Protein AF-A0A1Y6EN34-F1 (afdb_monomer_lite)

pLDDT: mean 75.68, std 11.46, range [44.03, 93.62]

Foldseek 3Di:
DVVVVVVVVVVVVVVVVCVVVVVVVVVVLVVLVVVVVVVVPQLDDDPPDDDFDFDFDLPDPCSVVVVVVCVVVCVLLVQDFPSRFKTWTWGDDDPPTDIDIDGDRPLDDLDLVSLFVSQLSVQPQSVVCVVCVQVVLCVQCVDPVRVCSHCVNDPGSGDDSVPPPPCSNPSDPPNRD

Structure (mmCIF, N/CA/C/O backbone):
data_AF-A0A1Y6EN34-F1
#
_entry.id   AF-A0A1Y6EN34-F1
#
loop_
_atom_site.group_PDB
_atom_site.id
_atom_site.type_sym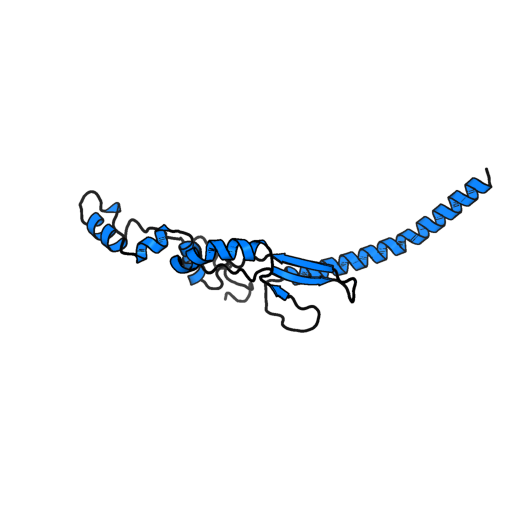bol
_atom_site.label_atom_id
_atom_site.label_alt_id
_atom_site.label_comp_id
_atom_site.label_asym_id
_atom_site.label_entity_id
_atom_site.label_seq_id
_atom_site.pdbx_PDB_ins_code
_atom_site.Cartn_x
_atom_site.Cartn_y
_atom_site.Cartn_z
_atom_site.occupancy
_atom_site.B_iso_or_equiv
_atom_site.auth_seq_id
_atom_site.auth_comp_id
_atom_site.auth_asym_id
_atom_site.auth_atom_id
_atom_site.pdbx_PDB_model_num
ATOM 1 N N . MET A 1 1 ? 50.977 -17.272 -34.940 1.00 74.31 1 MET A N 1
ATOM 2 C CA . MET A 1 1 ? 51.065 -16.085 -34.050 1.00 74.31 1 MET A CA 1
ATOM 3 C C . MET A 1 1 ? 50.346 -14.866 -34.621 1.00 74.31 1 MET A C 1
ATOM 5 O O . MET A 1 1 ? 49.535 -14.298 -33.907 1.00 74.31 1 MET A O 1
ATOM 9 N N . VAL A 1 2 ? 50.586 -14.486 -35.882 1.00 87.50 2 VAL A N 1
ATOM 10 C CA . VAL A 1 2 ? 49.928 -13.324 -36.520 1.00 87.50 2 VAL A CA 1
ATOM 11 C C . VAL A 1 2 ? 48.403 -13.485 -36.619 1.00 87.50 2 VAL A C 1
ATOM 13 O O . VAL A 1 2 ? 47.675 -12.566 -36.272 1.00 87.50 2 VAL A O 1
ATOM 16 N N . GLU A 1 3 ? 47.904 -14.670 -36.976 1.00 86.25 3 GLU A N 1
ATOM 17 C CA . GLU A 1 3 ? 46.454 -14.940 -37.044 1.00 86.25 3 GLU A CA 1
ATOM 18 C C . GLU A 1 3 ? 45.744 -14.801 -35.688 1.00 86.25 3 GLU A C 1
ATOM 20 O O . GLU A 1 3 ? 44.650 -14.249 -35.620 1.00 86.25 3 GLU A O 1
ATOM 25 N N . MET A 1 4 ? 46.392 -15.218 -34.593 1.00 90.69 4 MET A N 1
ATOM 26 C CA . MET A 1 4 ? 45.866 -15.038 -33.230 1.00 90.69 4 MET A CA 1
A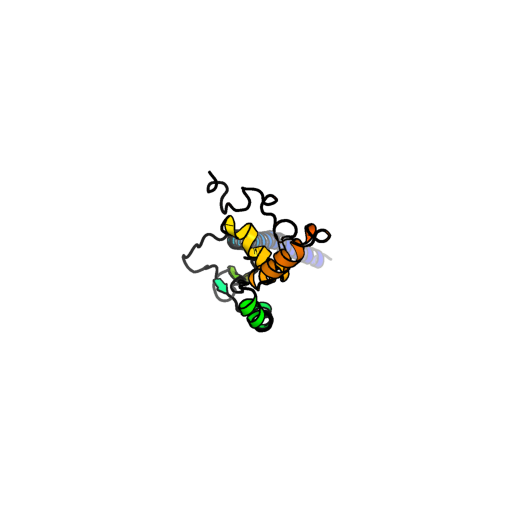TOM 27 C C . MET A 1 4 ? 45.808 -13.559 -32.831 1.00 90.69 4 MET A C 1
ATOM 29 O O . MET A 1 4 ? 44.866 -13.151 -32.164 1.00 90.69 4 MET A O 1
ATOM 33 N N . LEU A 1 5 ? 46.780 -12.750 -33.264 1.00 91.44 5 LEU A N 1
ATOM 34 C CA . LEU A 1 5 ? 46.795 -11.298 -33.046 1.00 91.44 5 LEU A CA 1
ATOM 35 C C . LEU A 1 5 ? 45.685 -10.581 -33.827 1.00 91.44 5 LEU A C 1
ATOM 37 O O . LEU A 1 5 ? 45.070 -9.648 -33.317 1.00 91.44 5 LEU A O 1
ATOM 41 N N . ILE A 1 6 ? 45.405 -11.032 -35.050 1.00 91.88 6 ILE A N 1
ATOM 42 C CA . ILE A 1 6 ? 44.315 -10.486 -35.865 1.00 91.88 6 ILE A CA 1
ATOM 43 C C . ILE A 1 6 ? 42.964 -10.863 -35.245 1.00 91.88 6 ILE A C 1
ATOM 45 O O . ILE A 1 6 ? 42.114 -9.994 -35.062 1.00 91.88 6 ILE A O 1
ATOM 49 N N . LEU A 1 7 ? 42.781 -12.122 -34.836 1.00 93.62 7 LEU A N 1
ATOM 50 C CA . LEU A 1 7 ? 41.558 -12.578 -34.169 1.00 93.62 7 LEU A CA 1
ATOM 51 C C . LEU A 1 7 ? 41.277 -11.802 -32.879 1.00 93.62 7 LEU A C 1
ATOM 53 O O . LEU A 1 7 ? 40.172 -11.290 -32.709 1.00 93.62 7 LEU A O 1
ATOM 57 N N . THR A 1 8 ? 42.264 -11.643 -31.996 1.00 91.44 8 THR A N 1
ATOM 58 C CA . THR A 1 8 ? 42.067 -10.892 -30.746 1.00 91.44 8 THR A CA 1
ATOM 59 C C . THR A 1 8 ? 41.803 -9.409 -30.998 1.00 91.44 8 THR A C 1
ATOM 61 O O . THR A 1 8 ? 40.955 -8.828 -30.325 1.00 91.44 8 THR A O 1
ATOM 64 N N . SER A 1 9 ? 42.450 -8.806 -32.001 1.00 90.31 9 SER A N 1
ATOM 65 C CA . SER A 1 9 ? 42.189 -7.421 -32.404 1.00 90.31 9 SER A CA 1
ATOM 66 C C . SER A 1 9 ? 40.766 -7.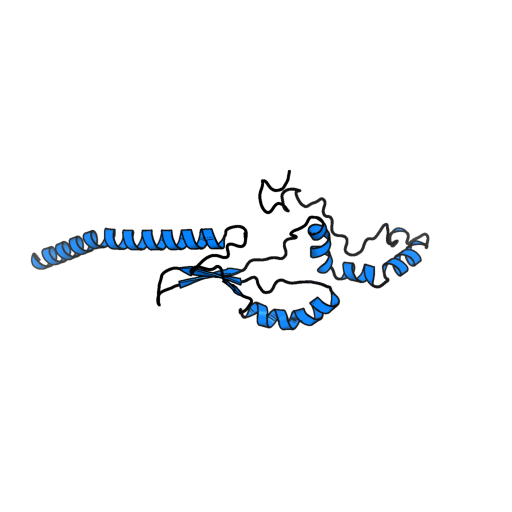238 -32.941 1.00 90.31 9 SER A C 1
ATOM 68 O O . SER A 1 9 ? 40.067 -6.327 -32.503 1.00 90.31 9 SER A O 1
ATOM 70 N N . THR A 1 10 ? 40.300 -8.129 -33.821 1.00 91.81 10 THR A N 1
ATOM 71 C CA . THR A 1 10 ? 38.928 -8.073 -34.356 1.00 91.81 10 THR A CA 1
ATOM 72 C C . THR A 1 10 ? 37.868 -8.319 -33.282 1.00 91.81 10 THR A C 1
ATOM 74 O O . THR A 1 10 ? 36.837 -7.652 -33.268 1.00 91.81 10 THR A O 1
ATOM 77 N N . LEU A 1 11 ? 38.127 -9.218 -32.329 1.00 91.88 11 LEU A N 1
ATOM 78 C CA . LEU A 1 11 ? 37.226 -9.443 -31.201 1.00 91.88 11 LEU A CA 1
ATOM 79 C C . LEU A 1 11 ? 37.136 -8.195 -30.312 1.00 91.88 11 LEU A C 1
ATOM 81 O O . LEU A 1 11 ? 36.047 -7.807 -29.896 1.00 91.88 11 LEU A O 1
ATOM 85 N N . LEU A 1 12 ? 38.274 -7.546 -30.050 1.00 92.31 12 LEU A N 1
ATOM 86 C CA . LEU A 1 12 ? 38.336 -6.337 -29.234 1.00 92.31 12 LEU A CA 1
ATOM 87 C C . LEU A 1 12 ? 37.587 -5.173 -29.894 1.00 92.31 12 LEU A C 1
ATOM 89 O O . LEU A 1 12 ? 36.857 -4.458 -29.213 1.00 92.31 12 LEU A O 1
ATOM 93 N N . THR A 1 13 ? 37.723 -4.990 -31.209 1.00 90.06 13 THR A N 1
ATOM 94 C CA . THR A 1 13 ? 37.014 -3.919 -31.925 1.00 90.06 13 THR A CA 1
ATOM 95 C C . THR A 1 13 ? 35.508 -4.152 -31.945 1.00 90.06 13 THR A C 1
ATOM 97 O O . THR A 1 13 ? 34.751 -3.216 -31.688 1.00 90.06 13 THR A O 1
ATOM 100 N N . VAL A 1 14 ? 35.061 -5.395 -32.153 1.00 91.12 14 VAL A N 1
ATOM 101 C CA . VAL A 1 14 ? 33.641 -5.767 -32.044 1.00 91.12 14 VAL A CA 1
ATOM 102 C C . VAL A 1 14 ? 33.125 -5.532 -30.624 1.00 91.12 14 VAL A C 1
ATOM 104 O O . VAL A 1 14 ? 32.049 -4.960 -30.446 1.00 91.12 14 VAL A O 1
ATOM 107 N N . PHE A 1 15 ? 33.905 -5.904 -29.607 1.00 90.12 15 PHE A N 1
ATOM 108 C CA . PHE A 1 15 ? 33.535 -5.686 -28.213 1.00 90.12 15 PHE A CA 1
ATOM 109 C C . PHE A 1 15 ? 33.372 -4.192 -27.908 1.00 90.12 15 PHE A C 1
ATOM 111 O O . PHE A 1 15 ? 32.308 -3.782 -27.449 1.00 90.12 15 PHE A O 1
ATOM 118 N N . ILE A 1 16 ? 34.362 -3.361 -28.251 1.00 90.44 16 ILE A N 1
ATOM 119 C CA . ILE A 1 16 ? 34.316 -1.904 -28.047 1.00 90.44 16 ILE A CA 1
ATOM 120 C C . ILE A 1 16 ? 33.122 -1.276 -28.782 1.00 90.44 16 ILE A C 1
ATOM 122 O O . ILE A 1 16 ? 32.447 -0.419 -28.218 1.00 90.44 16 ILE A O 1
ATOM 126 N N . ALA A 1 17 ? 32.815 -1.728 -30.001 1.00 88.56 17 ALA A N 1
ATOM 127 C CA . ALA A 1 17 ? 31.668 -1.238 -30.766 1.00 88.56 17 ALA A CA 1
ATOM 128 C C . ALA A 1 17 ? 30.310 -1.656 -30.167 1.00 88.56 17 ALA A C 1
ATOM 130 O O . ALA A 1 17 ? 29.323 -0.937 -30.317 1.00 88.56 17 ALA A O 1
ATOM 131 N N . SER A 1 18 ? 30.247 -2.789 -29.462 1.00 89.56 18 SER A N 1
ATOM 132 C CA . SER A 1 18 ? 29.015 -3.294 -28.836 1.00 89.56 18 SER A CA 1
ATOM 133 C C . SER A 1 18 ? 28.673 -2.631 -27.493 1.00 89.56 18 SER A C 1
ATOM 135 O O . SER A 1 18 ? 27.495 -2.504 -27.149 1.00 89.56 18 SER A O 1
ATOM 137 N N . VAL A 1 19 ? 29.679 -2.149 -26.752 1.00 89.62 19 VAL A N 1
ATOM 138 C CA . VAL A 1 19 ? 29.509 -1.457 -25.460 1.00 89.62 19 VAL A CA 1
ATOM 139 C C . VAL A 1 19 ? 28.532 -0.268 -25.521 1.00 89.62 19 VAL A C 1
ATOM 141 O O . VAL A 1 19 ? 27.635 -0.227 -24.676 1.00 89.62 19 VAL A O 1
ATOM 144 N N . PRO A 1 20 ? 28.628 0.685 -26.474 1.00 88.38 20 PRO A N 1
ATOM 145 C CA . PRO A 1 20 ? 27.708 1.824 -26.526 1.00 88.38 20 PRO A CA 1
ATOM 146 C C . PRO A 1 20 ? 26.268 1.416 -26.856 1.00 88.38 20 PRO A C 1
ATOM 148 O O . PRO A 1 20 ? 25.324 2.037 -26.373 1.00 88.38 20 PRO A O 1
ATOM 151 N N . PHE A 1 21 ? 26.075 0.354 -27.643 1.00 88.19 21 PHE A N 1
ATOM 152 C CA . PHE A 1 21 ? 24.740 -0.166 -27.932 1.00 88.19 21 PHE A CA 1
ATOM 153 C C . PHE A 1 21 ? 24.097 -0.758 -26.672 1.00 88.19 21 PHE A C 1
ATOM 155 O O . PHE A 1 21 ? 22.954 -0.438 -26.340 1.00 88.19 21 PHE A O 1
ATOM 162 N N . LEU A 1 22 ? 24.855 -1.571 -25.928 1.00 87.31 22 LEU A N 1
ATOM 163 C CA . LEU A 1 22 ? 24.379 -2.169 -24.686 1.00 87.31 22 LEU A CA 1
ATOM 164 C C . LEU A 1 22 ? 24.100 -1.101 -23.619 1.00 87.31 22 LEU A C 1
ATOM 166 O O . LEU A 1 22 ? 23.065 -1.154 -22.956 1.00 87.31 22 LEU A O 1
ATOM 170 N N . SER A 1 23 ? 24.981 -0.105 -23.477 1.00 90.62 23 SER A N 1
ATOM 171 C CA . SER A 1 23 ? 24.805 0.978 -22.503 1.00 90.62 23 SER A CA 1
ATOM 172 C C . SER A 1 23 ? 23.594 1.853 -22.824 1.00 90.62 23 SER A C 1
ATOM 174 O O . SER A 1 23 ? 22.848 2.223 -21.914 1.00 90.62 23 SER A O 1
ATOM 176 N N . HIS A 1 24 ? 23.333 2.122 -24.105 1.00 88.69 24 HIS A N 1
ATOM 177 C CA . HIS A 1 24 ? 22.156 2.869 -24.531 1.00 88.69 24 HIS A CA 1
ATOM 178 C C . HIS A 1 24 ? 20.863 2.093 -24.250 1.00 88.69 24 HIS A C 1
ATOM 180 O O . HIS A 1 24 ? 19.934 2.632 -23.645 1.00 88.69 24 HIS A O 1
ATOM 186 N N . ALA A 1 25 ? 20.827 0.803 -24.597 1.00 85.50 25 ALA A N 1
ATOM 187 C CA . ALA A 1 25 ? 19.685 -0.062 -24.310 1.00 85.50 25 ALA A CA 1
ATOM 188 C C . ALA A 1 25 ? 19.420 -0.189 -22.797 1.00 85.50 25 ALA A C 1
ATOM 190 O O . ALA A 1 25 ? 18.267 -0.155 -22.362 1.00 85.50 25 ALA A O 1
ATOM 191 N N . LEU A 1 26 ? 20.470 -0.299 -21.978 1.00 86.81 26 LEU A N 1
ATOM 192 C CA . LEU A 1 26 ? 20.357 -0.320 -20.516 1.00 86.81 26 LEU A CA 1
ATOM 193 C C . LEU A 1 26 ? 19.801 1.001 -19.976 1.00 86.81 26 LEU A C 1
ATOM 195 O O . LEU A 1 26 ? 18.858 0.980 -19.188 1.00 86.81 26 LEU A O 1
ATOM 199 N N . THR A 1 27 ? 20.320 2.135 -20.451 1.00 90.50 27 THR A N 1
ATOM 200 C CA . THR A 1 27 ? 19.878 3.471 -20.018 1.00 90.50 27 THR A CA 1
ATOM 201 C C . THR A 1 27 ? 18.396 3.704 -20.316 1.00 90.50 27 THR A C 1
ATOM 203 O O . THR A 1 27 ? 17.660 4.155 -19.442 1.00 90.50 27 THR A O 1
ATOM 206 N N . ILE A 1 28 ? 17.925 3.344 -21.517 1.00 85.81 28 ILE A N 1
ATOM 207 C CA . ILE A 1 28 ? 16.504 3.474 -21.882 1.00 85.81 28 ILE A CA 1
ATOM 208 C C . ILE A 1 28 ? 15.628 2.601 -20.981 1.00 85.81 28 ILE A C 1
ATOM 210 O O . ILE A 1 28 ? 14.598 3.052 -20.480 1.00 85.81 28 ILE A O 1
ATOM 214 N N . ASN A 1 29 ? 16.034 1.352 -20.747 1.00 84.06 29 ASN A N 1
ATOM 215 C CA . ASN A 1 29 ? 15.288 0.453 -19.872 1.00 84.06 29 ASN A CA 1
ATOM 216 C C . ASN A 1 29 ? 15.222 0.979 -18.436 1.00 84.06 29 ASN A C 1
ATOM 218 O O . ASN A 1 29 ? 14.167 0.900 -17.805 1.00 84.06 29 ASN A O 1
ATOM 222 N N . GLN A 1 30 ? 16.321 1.540 -17.937 1.00 86.75 30 GLN A N 1
ATOM 223 C CA . GLN A 1 30 ? 16.383 2.124 -16.606 1.00 86.75 30 GLN A CA 1
ATOM 224 C C . GLN A 1 30 ? 15.460 3.341 -16.489 1.00 86.75 30 GLN A C 1
ATOM 226 O O . GLN A 1 30 ? 14.639 3.391 -15.578 1.00 86.75 30 GLN A O 1
ATOM 231 N N . LEU A 1 31 ? 15.486 4.246 -17.470 1.00 87.81 31 LEU A N 1
ATOM 232 C CA . LEU A 1 31 ? 14.611 5.418 -17.504 1.00 87.81 31 LEU A CA 1
ATOM 233 C C . LEU A 1 31 ? 13.124 5.032 -17.567 1.00 87.81 31 LEU A C 1
ATOM 235 O O . LEU A 1 31 ? 12.293 5.609 -16.862 1.00 87.81 31 LEU A O 1
ATOM 239 N N . ASN A 1 32 ? 12.784 4.002 -18.346 1.00 84.69 32 ASN A N 1
ATOM 240 C CA . ASN A 1 32 ? 11.427 3.464 -18.394 1.00 84.69 32 ASN A CA 1
ATOM 241 C C . ASN A 1 32 ? 10.992 2.901 -17.032 1.00 84.69 32 ASN A C 1
ATOM 243 O O . ASN A 1 32 ? 9.892 3.221 -16.572 1.00 84.69 32 ASN A O 1
ATOM 247 N N . MET A 1 33 ? 11.851 2.118 -16.365 1.00 83.75 33 MET A N 1
ATOM 248 C CA . MET A 1 33 ? 11.570 1.591 -15.024 1.00 83.75 33 MET A CA 1
ATOM 249 C C . MET A 1 33 ? 11.414 2.699 -13.987 1.00 83.75 33 MET A C 1
ATOM 251 O O . MET A 1 33 ? 10.490 2.643 -13.178 1.00 83.75 33 MET A O 1
ATOM 255 N N . ASP A 1 34 ? 12.273 3.711 -14.020 1.00 87.62 34 ASP A N 1
ATOM 256 C CA . ASP A 1 34 ? 12.230 4.815 -13.066 1.00 87.62 34 ASP A CA 1
ATOM 257 C C . ASP A 1 34 ? 10.973 5.668 -13.267 1.00 87.62 34 ASP A C 1
ATOM 259 O O . ASP A 1 34 ? 10.318 6.028 -12.290 1.00 87.62 34 ASP A O 1
ATOM 263 N N . SER A 1 35 ? 10.537 5.879 -14.514 1.00 83.38 35 SER A N 1
ATOM 264 C CA . SER A 1 35 ? 9.264 6.555 -14.802 1.00 83.38 35 SER A CA 1
ATOM 265 C C . SER A 1 35 ? 8.037 5.756 -14.340 1.00 83.38 35 SER A C 1
ATOM 267 O O . SER A 1 35 ? 7.050 6.336 -13.884 1.00 83.38 35 SER A O 1
ATOM 269 N N . ALA A 1 36 ? 8.074 4.424 -14.452 1.00 80.06 36 ALA A N 1
ATOM 270 C CA . ALA A 1 36 ? 6.989 3.551 -14.010 1.00 80.06 36 ALA A CA 1
ATOM 271 C C . ALA A 1 36 ? 6.931 3.471 -12.479 1.00 80.06 36 ALA A C 1
ATOM 273 O O . ALA A 1 36 ? 5.851 3.523 -11.894 1.00 80.06 36 ALA A O 1
ATOM 274 N N . ARG A 1 37 ? 8.096 3.420 -11.820 1.00 82.69 37 ARG A N 1
ATOM 275 C CA . ARG A 1 37 ? 8.207 3.537 -10.363 1.00 82.69 37 ARG A CA 1
ATOM 276 C C . ARG A 1 37 ? 7.673 4.880 -9.896 1.00 82.69 37 ARG A C 1
ATOM 278 O O . ARG A 1 37 ? 6.810 4.895 -9.031 1.00 82.69 37 ARG A O 1
ATOM 285 N N . ALA A 1 38 ? 8.124 5.987 -10.481 1.00 82.00 38 ALA A N 1
ATOM 286 C CA . ALA A 1 38 ? 7.653 7.315 -10.103 1.00 82.00 38 ALA A CA 1
ATOM 287 C C . ALA A 1 38 ? 6.119 7.406 -10.162 1.00 82.00 38 ALA A C 1
ATOM 289 O O . ALA A 1 38 ? 5.512 7.907 -9.224 1.00 82.00 38 ALA A O 1
ATOM 290 N N . ARG A 1 39 ? 5.489 6.830 -11.194 1.00 76.75 39 ARG A N 1
ATOM 291 C CA . ARG A 1 39 ? 4.024 6.737 -11.304 1.00 76.75 39 ARG A CA 1
ATOM 292 C C . ARG A 1 39 ? 3.383 5.861 -10.224 1.00 76.75 39 ARG A C 1
ATOM 294 O O . ARG A 1 39 ? 2.410 6.279 -9.614 1.00 76.75 39 ARG A O 1
ATOM 301 N N . LEU A 1 40 ? 3.938 4.680 -9.944 1.00 76.94 40 LEU A N 1
ATOM 302 C CA . LEU A 1 40 ? 3.439 3.797 -8.880 1.00 76.94 40 LEU A CA 1
ATOM 303 C C . LEU A 1 40 ? 3.595 4.381 -7.472 1.00 76.94 40 LEU A C 1
ATOM 305 O O . LEU A 1 40 ? 2.826 4.021 -6.583 1.00 76.94 40 LEU A O 1
ATOM 309 N N . TRP A 1 41 ? 4.606 5.223 -7.252 1.00 77.00 41 TRP A N 1
ATOM 310 C CA . TRP A 1 41 ? 4.944 5.795 -5.946 1.00 77.00 41 TRP A CA 1
ATOM 311 C C . TRP A 1 41 ? 4.344 7.181 -5.696 1.00 77.00 41 TRP A C 1
ATOM 313 O O . TRP A 1 41 ? 4.468 7.688 -4.581 1.00 77.00 41 TRP A O 1
ATOM 323 N N . GLN A 1 42 ? 3.666 7.781 -6.677 1.00 71.25 42 GLN A N 1
ATOM 324 C CA . GLN A 1 42 ? 2.937 9.025 -6.453 1.00 71.25 42 GLN A CA 1
ATOM 325 C C . GLN A 1 42 ? 1.796 8.812 -5.438 1.00 71.25 42 GLN A C 1
ATOM 327 O O . GLN A 1 42 ? 1.157 7.755 -5.447 1.00 71.25 42 GLN A O 1
ATOM 332 N N . PRO A 1 43 ? 1.561 9.778 -4.527 1.00 61.00 43 PRO A N 1
ATOM 333 C CA . PRO A 1 43 ? 0.402 9.750 -3.642 1.00 61.00 43 PRO A CA 1
ATOM 334 C C . PRO A 1 43 ? -0.858 9.704 -4.510 1.00 61.00 43 PRO A C 1
ATOM 336 O O . PRO A 1 43 ? -0.984 10.480 -5.456 1.00 61.00 43 PRO A O 1
ATOM 339 N N . VAL A 1 44 ? -1.723 8.728 -4.235 1.00 59.00 44 VAL A N 1
ATOM 340 C CA . VAL A 1 44 ? -2.830 8.295 -5.096 1.00 59.00 44 VAL A CA 1
ATOM 341 C C . VAL A 1 44 ? -3.827 9.439 -5.301 1.00 59.00 44 VAL A C 1
ATOM 343 O O . VAL A 1 44 ? -4.770 9.619 -4.540 1.00 59.00 44 VAL A O 1
ATOM 346 N N . LEU A 1 45 ? -3.613 10.232 -6.347 1.00 49.44 45 LEU A N 1
ATOM 347 C CA . LEU A 1 45 ? -4.630 11.078 -6.950 1.00 49.44 45 LEU A CA 1
ATOM 348 C C . LEU A 1 45 ? -5.129 10.309 -8.168 1.00 49.44 45 LEU A C 1
ATOM 350 O O . LEU A 1 45 ? -4.351 10.024 -9.075 1.00 49.44 45 LEU A O 1
ATOM 354 N N . LEU A 1 46 ? -6.402 9.916 -8.128 1.00 54.22 46 LEU A N 1
ATOM 355 C CA . LEU A 1 46 ? -7.132 9.166 -9.152 1.00 54.22 46 LEU A CA 1
ATOM 356 C C . LEU A 1 46 ? -6.907 9.761 -10.557 1.00 54.22 46 LEU A C 1
ATOM 358 O O . LEU A 1 46 ? -7.665 10.619 -11.000 1.00 54.22 46 LEU A O 1
ATOM 362 N N . SER A 1 47 ? -5.877 9.315 -11.274 1.00 44.03 47 SER A N 1
ATOM 363 C CA . SER A 1 47 ? -5.664 9.645 -12.683 1.00 44.03 47 SER A CA 1
ATOM 364 C C . SER A 1 47 ? -6.223 8.518 -13.545 1.00 44.03 47 SER A C 1
ATOM 366 O O . SER A 1 47 ? -5.527 7.625 -14.020 1.00 44.03 47 SER A O 1
ATOM 368 N N . SER A 1 48 ? -7.545 8.569 -13.692 1.00 52.44 48 SER A N 1
ATOM 369 C CA . SER A 1 48 ? -8.313 7.851 -14.705 1.00 52.44 48 SER A CA 1
ATOM 370 C C . SER A 1 48 ? -8.064 8.506 -16.066 1.00 52.44 48 SER A C 1
ATOM 372 O O . SER A 1 48 ? -8.864 9.344 -16.473 1.00 52.44 48 SER A O 1
ATOM 374 N N . ASP A 1 49 ? -6.966 8.176 -16.755 1.00 44.78 49 ASP A N 1
ATOM 375 C CA . ASP A 1 49 ? -6.908 8.391 -18.208 1.00 44.78 49 ASP A CA 1
ATOM 376 C C . ASP A 1 49 ? -5.852 7.528 -18.932 1.00 44.78 49 ASP A C 1
ATOM 378 O O . ASP A 1 49 ? -4.647 7.663 -18.717 1.00 44.78 49 ASP A O 1
ATOM 382 N N . SER A 1 50 ? -6.340 6.708 -19.869 1.00 49.38 50 SER A N 1
ATOM 383 C CA . SER A 1 50 ? -5.660 6.076 -21.017 1.00 49.38 50 SER A CA 1
ATOM 384 C C . SER A 1 50 ? -4.531 5.042 -20.792 1.00 49.38 50 SER A C 1
ATOM 386 O O . SER A 1 50 ? -3.496 5.325 -20.194 1.00 49.38 50 SER A O 1
ATOM 388 N N . ASP A 1 51 ? -4.741 3.844 -21.369 1.00 49.84 51 ASP A N 1
ATOM 389 C CA . ASP A 1 51 ? -3.857 2.735 -21.819 1.00 49.84 51 ASP A CA 1
ATOM 390 C C . ASP A 1 51 ? -2.677 2.217 -20.958 1.00 49.84 51 ASP A C 1
ATOM 392 O O . ASP A 1 51 ? -2.283 1.057 -21.098 1.00 49.84 51 ASP A O 1
ATOM 396 N N . ASN A 1 52 ? -2.155 2.996 -20.013 1.00 52.56 52 ASN A N 1
ATOM 397 C CA . ASN A 1 52 ? -1.158 2.626 -19.002 1.00 52.56 52 ASN A CA 1
ATOM 398 C C . ASN A 1 52 ? -1.746 2.715 -17.581 1.00 52.56 52 ASN A C 1
ATOM 400 O O . ASN A 1 52 ? -1.047 3.069 -16.626 1.00 52.56 52 ASN A O 1
ATOM 404 N N . GLU A 1 53 ? -3.042 2.419 -17.458 1.00 61.25 53 GLU A N 1
ATOM 405 C CA . GLU A 1 53 ? -3.818 2.556 -16.227 1.00 61.25 53 GLU A CA 1
ATOM 406 C C . GLU A 1 53 ? -3.185 1.812 -15.048 1.00 61.25 53 GLU A C 1
ATOM 408 O O . GLU A 1 53 ? -2.857 0.622 -15.115 1.00 61.25 53 GLU A O 1
ATOM 413 N N . LEU A 1 54 ? -3.067 2.535 -13.935 1.00 64.06 54 LEU A N 1
ATOM 414 C CA . LEU A 1 54 ? -2.898 1.962 -12.609 1.00 64.06 54 LEU A CA 1
ATOM 415 C C . LEU A 1 54 ? -4.128 1.105 -12.308 1.00 64.06 54 LEU A C 1
ATOM 417 O O . LEU A 1 54 ? -5.191 1.617 -11.966 1.00 64.06 54 LEU A O 1
ATOM 421 N N . ARG A 1 55 ? -3.994 -0.213 -12.447 1.00 66.00 55 ARG A N 1
ATOM 422 C CA . ARG A 1 55 ? -5.077 -1.137 -12.113 1.00 66.00 55 ARG A CA 1
ATOM 423 C C . ARG A 1 55 ? -4.979 -1.488 -10.644 1.00 66.00 55 ARG A C 1
ATOM 425 O O . ARG A 1 55 ? -3.985 -2.086 -10.224 1.00 66.00 55 ARG A O 1
ATOM 432 N N . VAL A 1 56 ? -6.021 -1.137 -9.903 1.00 70.62 56 VAL A N 1
ATOM 433 C CA . VAL A 1 56 ? -6.230 -1.590 -8.530 1.00 70.62 56 VAL A CA 1
ATOM 434 C C . VAL A 1 56 ? -6.905 -2.955 -8.584 1.00 70.62 56 VAL A C 1
ATOM 436 O O . VAL A 1 56 ? -7.893 -3.148 -9.294 1.00 70.62 56 VAL A O 1
ATOM 439 N N . THR A 1 57 ? -6.347 -3.937 -7.887 1.00 69.44 57 THR A N 1
ATOM 440 C CA . THR A 1 57 ? -6.929 -5.274 -7.813 1.00 69.44 57 THR A CA 1
ATOM 441 C C . THR A 1 57 ? -6.804 -5.861 -6.416 1.00 69.44 57 THR A C 1
ATOM 443 O O . THR A 1 57 ? -5.900 -5.539 -5.650 1.00 69.44 57 THR A O 1
ATOM 446 N N . SER A 1 58 ? -7.722 -6.763 -6.101 1.00 67.00 58 SER A N 1
ATOM 447 C CA . SER A 1 58 ? -7.690 -7.630 -4.928 1.00 67.00 58 SER A CA 1
ATOM 448 C C . SER A 1 58 ? -7.348 -9.075 -5.301 1.00 67.00 58 SER A C 1
ATOM 450 O O . SER A 1 58 ? -7.501 -9.968 -4.477 1.00 67.00 58 SER A O 1
ATOM 452 N N . ASN A 1 59 ? -6.893 -9.346 -6.531 1.00 73.06 59 ASN A N 1
ATOM 453 C CA . ASN A 1 59 ? -6.609 -10.701 -7.008 1.00 73.06 59 ASN A CA 1
ATOM 454 C C . ASN A 1 59 ? -5.167 -11.139 -6.692 1.00 73.06 59 ASN A C 1
ATOM 456 O O . ASN A 1 59 ? -4.332 -11.270 -7.588 1.00 73.06 59 ASN A O 1
ATOM 460 N N . TYR A 1 60 ? -4.859 -11.335 -5.410 1.00 78.75 60 TYR A N 1
ATOM 461 C CA . TYR A 1 60 ? -3.581 -11.888 -4.964 1.00 78.75 60 TYR A CA 1
ATOM 462 C C . TYR A 1 60 ? -3.785 -12.873 -3.809 1.00 78.75 60 TYR A C 1
ATOM 464 O O . TYR A 1 60 ? -4.754 -12.804 -3.064 1.00 78.75 60 TYR A O 1
ATOM 472 N N . GLN A 1 61 ? -2.868 -13.828 -3.648 1.00 80.88 61 GLN A N 1
ATOM 473 C CA . GLN A 1 61 ? -3.088 -14.981 -2.764 1.00 80.88 61 GLN A CA 1
ATOM 474 C C . GLN A 1 61 ? -3.393 -14.588 -1.306 1.00 80.88 61 GLN A C 1
ATOM 476 O O . GLN A 1 61 ? -4.230 -15.211 -0.648 1.00 80.88 61 GLN A O 1
ATOM 481 N N . LEU A 1 62 ? -2.743 -13.534 -0.808 1.00 79.19 62 LEU A N 1
ATOM 482 C CA . LEU A 1 62 ? -2.933 -13.051 0.556 1.00 79.19 62 LEU A CA 1
ATOM 483 C C . LEU A 1 62 ? -4.341 -12.470 0.775 1.00 79.19 62 LEU A C 1
ATOM 485 O O . LEU A 1 62 ? -4.957 -12.829 1.773 1.00 79.19 62 LEU A O 1
ATOM 489 N N . SER A 1 63 ? -4.895 -11.657 -0.134 1.00 81.00 63 SER A N 1
ATOM 490 C CA . SER A 1 63 ? -6.266 -11.130 0.022 1.00 81.00 63 SER A CA 1
ATOM 491 C C . SER A 1 63 ? -7.309 -12.244 0.002 1.00 81.00 63 SER A C 1
ATOM 493 O O . SER A 1 63 ? -8.252 -12.213 0.792 1.00 81.00 63 SER A O 1
ATOM 495 N N . THR A 1 64 ? -7.132 -13.265 -0.842 1.00 81.94 64 THR A N 1
ATOM 496 C CA . THR A 1 64 ? -8.048 -14.413 -0.892 1.00 81.94 64 THR A CA 1
ATOM 497 C C . THR A 1 64 ? -8.036 -15.219 0.402 1.00 81.94 64 THR A C 1
ATOM 499 O O . THR A 1 64 ? -9.102 -15.543 0.925 1.00 81.94 64 THR A O 1
ATOM 502 N N . THR A 1 65 ? -6.856 -15.510 0.953 1.00 84.12 65 THR A N 1
ATOM 503 C CA . THR A 1 65 ? -6.728 -16.330 2.166 1.00 84.12 65 THR A CA 1
ATOM 504 C C . THR A 1 65 ? -7.121 -15.542 3.413 1.00 84.12 65 THR A C 1
ATOM 506 O O . THR A 1 65 ? -7.941 -15.989 4.214 1.00 84.12 65 THR A O 1
ATOM 509 N N . VAL A 1 66 ? -6.576 -14.335 3.569 1.00 82.19 66 VAL A N 1
ATOM 510 C CA . VAL A 1 66 ? -6.819 -13.487 4.741 1.00 82.19 66 VAL A CA 1
ATOM 511 C C . VAL A 1 66 ? -8.250 -12.959 4.741 1.00 82.19 66 VAL A C 1
ATOM 513 O O . VAL A 1 66 ? -8.880 -12.921 5.794 1.00 82.19 66 VAL A O 1
ATOM 516 N N . GLY A 1 67 ? -8.812 -12.631 3.575 1.00 76.94 67 GLY A N 1
ATOM 517 C CA . GLY A 1 67 ? -10.196 -12.183 3.459 1.00 76.94 67 GLY A CA 1
ATOM 518 C C . GLY A 1 67 ? -11.199 -13.220 3.969 1.00 76.94 67 GLY A C 1
ATOM 519 O O . GLY A 1 67 ? -12.184 -12.854 4.607 1.00 76.94 67 GLY A O 1
ATOM 520 N N . GLN A 1 68 ? -10.952 -14.516 3.762 1.00 82.75 68 GLN A N 1
ATOM 521 C CA . GLN A 1 68 ? -11.823 -15.572 4.292 1.00 82.75 68 GLN A CA 1
ATOM 522 C C . GLN A 1 68 ? -11.758 -15.668 5.821 1.00 82.75 68 GLN A C 1
ATOM 524 O O . GLN A 1 68 ? -12.799 -15.802 6.464 1.00 82.75 68 GLN A O 1
ATOM 529 N N . VAL A 1 69 ? -10.559 -15.546 6.395 1.00 83.88 69 VAL A N 1
ATOM 530 C CA . VAL A 1 69 ? -10.335 -15.631 7.847 1.00 83.88 69 VAL A CA 1
ATOM 531 C C . VAL A 1 69 ? -10.819 -14.376 8.575 1.00 83.88 69 VAL A C 1
ATOM 533 O O . VAL A 1 69 ? -11.389 -14.474 9.659 1.00 83.88 69 VAL A O 1
ATOM 536 N N . LEU A 1 70 ? -10.629 -13.194 7.984 1.00 79.88 70 LEU A N 1
ATOM 537 C CA . LEU A 1 70 ? -10.962 -11.918 8.619 1.00 79.88 70 LEU A CA 1
ATOM 538 C C . LEU A 1 70 ? -12.416 -11.490 8.413 1.00 79.88 70 LEU A C 1
ATOM 540 O O . LEU A 1 70 ? -12.923 -10.749 9.244 1.00 79.88 70 LEU A O 1
ATOM 544 N N . ARG A 1 71 ? -13.132 -11.985 7.394 1.00 79.25 71 ARG A N 1
ATOM 545 C CA . ARG A 1 71 ? -14.573 -11.718 7.183 1.00 79.25 71 ARG A CA 1
ATOM 546 C C . ARG A 1 71 ? -15.468 -11.850 8.429 1.00 79.25 71 ARG A C 1
ATOM 548 O O . ARG A 1 71 ? -16.337 -10.999 8.607 1.00 79.25 71 ARG A O 1
ATOM 555 N N . PRO A 1 72 ? -15.352 -12.890 9.275 1.00 81.50 72 PRO A N 1
ATOM 556 C CA . PRO A 1 72 ? -16.133 -12.947 10.511 1.00 81.50 72 PRO A CA 1
ATOM 557 C C . PRO A 1 72 ? -15.721 -11.856 11.505 1.00 81.50 72 PRO A C 1
ATOM 559 O O . PRO A 1 72 ? -16.585 -11.275 12.156 1.00 81.50 72 PRO A O 1
ATOM 562 N N . LEU A 1 73 ? -14.427 -11.539 11.587 1.00 75.75 73 LEU A N 1
ATOM 563 C CA . LEU A 1 73 ? -13.910 -10.506 12.478 1.00 75.75 73 LEU A CA 1
ATOM 564 C C . LEU A 1 73 ? -14.383 -9.113 12.043 1.00 75.75 73 LEU A C 1
ATOM 566 O O . LEU A 1 73 ? -14.878 -8.364 12.876 1.00 75.75 73 LEU A O 1
ATOM 570 N N . THR A 1 74 ? -14.348 -8.801 10.743 1.00 75.44 74 THR A N 1
ATOM 571 C CA . THR A 1 74 ? -14.804 -7.504 10.211 1.00 75.44 74 THR A CA 1
ATOM 572 C C . THR A 1 74 ? -16.292 -7.252 10.463 1.00 75.44 74 THR A C 1
ATOM 574 O O . THR A 1 74 ? -16.692 -6.111 10.692 1.00 75.44 74 THR A O 1
ATOM 577 N N . ARG A 1 75 ? -17.120 -8.308 10.495 1.00 74.88 75 ARG A N 1
ATOM 578 C CA . ARG A 1 75 ? -18.542 -8.211 10.879 1.00 74.88 75 ARG A CA 1
ATOM 579 C C . ARG A 1 75 ? -18.740 -7.855 12.352 1.00 74.88 75 ARG A C 1
ATOM 581 O O . ARG A 1 75 ? -19.742 -7.231 12.680 1.00 74.88 75 ARG A O 1
ATOM 588 N N . LEU A 1 76 ? -17.821 -8.265 13.225 1.00 73.69 76 LEU A N 1
ATOM 589 C CA . LEU A 1 76 ? -17.918 -8.050 14.670 1.00 73.69 76 LEU A CA 1
ATOM 590 C C . LEU A 1 76 ? -17.268 -6.734 15.110 1.00 73.69 76 LEU A C 1
ATOM 592 O O . LEU A 1 76 ? -17.793 -6.067 15.993 1.00 73.69 76 LEU A O 1
ATOM 596 N N . THR A 1 77 ? -16.147 -6.348 14.498 1.00 70.62 77 THR A N 1
ATOM 597 C CA . THR A 1 77 ? -15.303 -5.237 14.970 1.00 70.62 77 THR A CA 1
ATOM 598 C C . THR A 1 77 ? -15.425 -3.958 14.142 1.00 70.62 77 THR A C 1
ATOM 600 O O . THR A 1 77 ? -14.657 -3.031 14.373 1.00 70.62 77 THR A O 1
ATOM 603 N N . SER A 1 78 ? -16.345 -3.916 13.161 1.00 70.94 78 SER A N 1
ATOM 604 C CA . SER A 1 78 ? -16.487 -2.842 12.153 1.00 70.94 78 SER A CA 1
ATOM 605 C C . SER A 1 78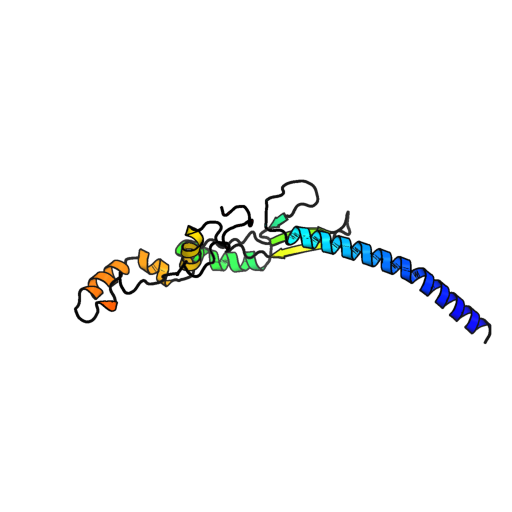 ? -15.182 -2.460 11.435 1.00 70.94 78 SER A C 1
ATOM 607 O O . SER A 1 78 ? -15.096 -1.417 10.779 1.00 70.94 78 SER A O 1
ATOM 609 N N . LEU A 1 79 ? -14.174 -3.331 11.529 1.00 72.81 79 LEU A N 1
ATOM 610 C CA . LEU A 1 79 ? -12.870 -3.174 10.919 1.00 72.81 79 LEU A CA 1
ATOM 611 C C . LEU A 1 79 ? -13.011 -3.321 9.404 1.00 72.81 79 LEU A C 1
ATOM 613 O O . LEU A 1 79 ? -13.368 -4.389 8.903 1.00 72.81 79 LEU A O 1
ATOM 617 N N . GLN A 1 80 ? -12.729 -2.246 8.678 1.00 71.25 80 GLN A N 1
ATOM 618 C CA . GLN A 1 80 ? -12.688 -2.248 7.221 1.00 71.25 80 GLN A CA 1
ATOM 619 C C . GLN A 1 80 ? -11.225 -2.351 6.807 1.00 71.25 80 GLN A C 1
ATOM 621 O O . GLN A 1 80 ? -10.482 -1.383 6.904 1.00 71.25 80 GLN A O 1
ATOM 626 N N . LEU A 1 81 ? -10.802 -3.549 6.401 1.00 72.69 81 LEU A N 1
ATOM 627 C CA . LEU A 1 81 ? -9.476 -3.747 5.824 1.00 72.69 81 LEU A CA 1
ATOM 628 C C . LEU A 1 81 ? -9.585 -3.628 4.301 1.00 72.69 81 LEU A C 1
ATOM 630 O O . LEU A 1 81 ? -10.317 -4.418 3.692 1.00 72.69 81 LEU A O 1
ATOM 634 N N . PRO A 1 82 ? -8.892 -2.664 3.678 1.00 70.69 82 PRO A N 1
ATOM 635 C CA . PRO A 1 82 ? -8.879 -2.528 2.232 1.00 70.69 82 PRO A CA 1
ATOM 636 C C . PRO A 1 82 ? -8.060 -3.672 1.624 1.00 70.69 82 PRO A C 1
ATOM 638 O O . PRO A 1 82 ? -6.834 -3.695 1.685 1.00 70.69 82 PRO A O 1
ATOM 641 N N . PHE A 1 83 ? -8.749 -4.653 1.039 1.00 73.25 83 PHE A N 1
ATOM 642 C CA . PHE A 1 83 ? -8.121 -5.754 0.292 1.00 73.25 83 PHE A CA 1
ATOM 643 C C . PHE A 1 83 ? -7.903 -5.415 -1.193 1.00 73.25 83 PHE A C 1
ATOM 645 O O . PHE A 1 83 ? -7.297 -6.193 -1.927 1.00 73.25 83 PHE A O 1
ATOM 652 N N . GLU A 1 84 ? -8.412 -4.269 -1.647 1.00 72.50 84 GLU A N 1
ATOM 653 C CA . GLU A 1 84 ? -8.218 -3.711 -2.989 1.00 72.50 84 GLU A CA 1
ATOM 654 C C . GLU A 1 84 ? -7.035 -2.742 -2.984 1.00 72.50 84 GLU A C 1
ATOM 656 O O . GLU A 1 84 ? -7.173 -1.551 -3.232 1.00 72.50 84 GLU A O 1
ATOM 661 N N . ASN A 1 85 ? -5.857 -3.251 -2.637 1.00 77.94 85 ASN A N 1
ATOM 662 C CA . ASN A 1 85 ? -4.676 -2.425 -2.405 1.00 77.94 85 ASN A CA 1
ATOM 663 C C . ASN A 1 85 ? -3.453 -2.849 -3.233 1.00 77.94 85 ASN A C 1
ATOM 665 O O . ASN A 1 85 ? -2.346 -2.352 -3.003 1.00 77.94 85 ASN A O 1
ATOM 669 N N . LEU A 1 86 ? -3.629 -3.756 -4.202 1.00 81.69 86 LEU A N 1
ATOM 670 C CA . LEU A 1 86 ? -2.594 -4.075 -5.178 1.00 81.69 86 LEU A CA 1
ATOM 671 C C . LEU A 1 86 ? -2.726 -3.144 -6.381 1.00 81.69 86 LEU A C 1
ATOM 673 O O . LEU A 1 86 ? -3.624 -3.292 -7.208 1.00 81.69 86 LEU A O 1
ATOM 677 N N . TYR A 1 87 ? -1.790 -2.216 -6.495 1.00 80.12 87 TYR A N 1
ATOM 678 C CA . TYR A 1 87 ? -1.635 -1.331 -7.636 1.00 80.12 87 TYR A CA 1
ATOM 679 C C . TYR A 1 87 ? -0.716 -1.995 -8.650 1.00 80.12 87 TYR A C 1
ATOM 681 O O . TYR A 1 87 ? 0.339 -2.517 -8.292 1.00 80.12 87 TYR A O 1
ATOM 689 N N . SER A 1 88 ? -1.091 -1.974 -9.923 1.00 80.81 88 SER A N 1
ATOM 690 C CA . SER A 1 88 ? -0.285 -2.561 -10.988 1.00 80.81 88 SER A CA 1
ATOM 691 C C . SER A 1 88 ? -0.203 -1.648 -12.204 1.00 80.81 88 SER A C 1
ATOM 693 O O . SER A 1 88 ? -1.176 -0.994 -12.566 1.00 80.81 88 SER A O 1
ATOM 695 N N . THR A 1 89 ? 0.969 -1.596 -12.830 1.00 81.00 89 THR A N 1
ATOM 696 C CA . THR A 1 89 ? 1.216 -0.868 -14.079 1.00 81.00 89 THR A CA 1
ATOM 697 C C . THR A 1 89 ? 2.065 -1.723 -15.016 1.00 81.00 89 THR A C 1
ATOM 699 O O . THR A 1 89 ? 2.816 -2.597 -14.575 1.00 81.00 89 THR A O 1
ATOM 702 N N . LYS A 1 90 ? 1.940 -1.499 -16.323 1.00 79.69 90 LYS A N 1
ATOM 703 C CA . LYS A 1 90 ? 2.707 -2.211 -17.349 1.00 79.69 90 LYS A CA 1
ATOM 704 C C . LYS A 1 90 ? 3.882 -1.352 -17.816 1.00 79.69 90 LYS A C 1
ATOM 706 O O . LYS A 1 90 ? 3.749 -0.147 -17.993 1.00 79.69 90 LYS A O 1
ATOM 711 N N . ILE A 1 91 ? 5.033 -1.983 -18.029 1.00 77.44 91 ILE A N 1
ATOM 712 C CA . ILE A 1 91 ? 6.247 -1.358 -18.561 1.00 77.44 91 ILE A CA 1
ATOM 713 C C . ILE A 1 91 ? 6.553 -1.975 -19.923 1.00 77.44 91 ILE A C 1
ATOM 715 O O . ILE A 1 91 ? 6.801 -3.179 -20.016 1.00 77.44 91 ILE A O 1
ATOM 719 N N . GLY A 1 92 ? 6.598 -1.142 -20.960 1.00 68.50 92 GLY A N 1
ATOM 720 C CA . GLY A 1 92 ? 6.804 -1.571 -22.345 1.00 68.50 92 GLY A CA 1
ATOM 721 C C . GLY A 1 92 ? 5.491 -1.704 -23.120 1.00 68.50 92 GLY A C 1
ATOM 722 O O . GLY A 1 92 ? 4.413 -1.521 -22.565 1.00 68.50 92 GLY A O 1
ATOM 723 N N . SER A 1 93 ? 5.594 -1.992 -24.417 1.00 65.94 93 SER A N 1
ATOM 724 C CA . SER A 1 93 ? 4.452 -2.098 -25.332 1.00 65.94 93 SER A CA 1
ATOM 725 C C . SER A 1 93 ? 4.378 -3.497 -25.951 1.00 65.94 93 SER A C 1
ATOM 727 O O . SER A 1 93 ? 5.411 -4.136 -26.166 1.00 65.94 93 SER A O 1
ATOM 729 N N . GLY A 1 94 ? 3.159 -3.967 -26.228 1.00 68.19 94 GLY A N 1
ATOM 730 C CA . GLY A 1 94 ? 2.888 -5.273 -26.838 1.00 68.19 94 GLY A CA 1
ATOM 731 C C . GLY A 1 94 ? 3.119 -6.472 -25.909 1.00 68.19 94 GLY A C 1
ATOM 732 O O . GLY A 1 94 ? 2.994 -6.370 -24.687 1.00 68.19 94 GLY A O 1
ATOM 733 N N . ASP A 1 95 ? 3.476 -7.614 -26.499 1.00 66.75 95 ASP A N 1
ATOM 734 C CA . ASP A 1 95 ? 3.577 -8.917 -25.816 1.00 66.75 95 ASP A CA 1
ATOM 735 C C . ASP A 1 95 ? 4.733 -9.018 -24.803 1.00 66.75 95 ASP A C 1
ATOM 737 O O . ASP A 1 95 ? 4.761 -9.924 -23.974 1.00 66.75 95 ASP A O 1
ATOM 741 N N . ASN A 1 96 ? 5.672 -8.066 -24.822 1.00 68.31 96 ASN A N 1
ATOM 742 C CA . ASN A 1 96 ? 6.822 -8.016 -23.910 1.00 68.31 96 ASN A CA 1
ATOM 743 C C . ASN A 1 96 ? 6.611 -7.076 -22.711 1.00 68.31 96 ASN A C 1
ATOM 745 O O . ASN A 1 96 ? 7.574 -6.718 -22.023 1.00 68.31 96 ASN A O 1
ATOM 749 N N . ALA A 1 97 ? 5.374 -6.639 -22.468 1.00 74.31 97 ALA A N 1
ATOM 750 C CA . ALA A 1 97 ? 5.062 -5.763 -21.351 1.00 74.31 97 ALA A CA 1
ATOM 751 C C . ALA A 1 97 ? 5.340 -6.463 -20.008 1.00 74.31 97 ALA A C 1
ATOM 753 O O . ALA A 1 97 ? 4.772 -7.508 -19.692 1.00 74.31 97 ALA A O 1
ATOM 754 N N . LYS A 1 98 ? 6.203 -5.863 -19.186 1.00 79.62 98 LYS A N 1
ATOM 755 C CA . LYS A 1 98 ? 6.492 -6.336 -17.827 1.00 79.62 98 LYS A CA 1
ATOM 756 C C . LYS A 1 98 ? 5.508 -5.712 -16.847 1.00 79.62 98 LYS A C 1
ATOM 758 O O . LYS A 1 98 ? 5.250 -4.514 -16.919 1.00 79.62 98 LYS A O 1
ATOM 763 N N . LEU A 1 99 ? 4.982 -6.500 -15.915 1.00 81.00 99 LEU A N 1
ATOM 764 C CA . LEU A 1 99 ? 4.090 -6.000 -14.872 1.00 81.00 99 LEU A CA 1
ATOM 765 C C . LEU A 1 99 ? 4.910 -5.503 -13.677 1.00 81.00 99 LEU A C 1
ATOM 767 O O . LEU A 1 99 ? 5.731 -6.245 -13.138 1.00 81.00 99 LEU A O 1
ATOM 771 N N . LEU A 1 100 ? 4.668 -4.268 -13.247 1.00 82.25 100 LEU A N 1
ATOM 772 C CA . LEU A 1 100 ? 5.169 -3.736 -11.986 1.00 82.25 100 LEU A CA 1
ATOM 773 C C . LEU A 1 100 ? 3.997 -3.591 -11.021 1.00 82.25 100 LEU A C 1
ATOM 775 O O . LEU A 1 100 ? 2.949 -3.067 -11.394 1.00 82.25 100 LEU A O 1
ATOM 779 N N . VAL A 1 101 ? 4.172 -4.072 -9.794 1.00 84.62 101 VAL A N 1
ATOM 780 C CA . VAL A 1 101 ? 3.122 -4.078 -8.773 1.00 84.62 101 VAL A CA 1
ATOM 781 C C . VAL A 1 101 ? 3.599 -3.400 -7.496 1.00 84.62 101 VAL A C 1
ATOM 783 O O . VAL A 1 101 ? 4.774 -3.486 -7.138 1.00 84.62 101 VAL A O 1
ATOM 786 N N . ARG A 1 102 ? 2.680 -2.737 -6.803 1.00 82.25 102 ARG A N 1
ATOM 787 C CA . ARG A 1 102 ? 2.876 -2.128 -5.490 1.00 82.25 102 ARG A CA 1
ATOM 788 C C . ARG A 1 102 ? 1.702 -2.519 -4.606 1.00 82.25 102 ARG A C 1
ATOM 790 O O . ARG A 1 102 ? 0.556 -2.300 -4.979 1.00 82.25 102 ARG A O 1
ATOM 797 N N . LEU A 1 103 ? 1.996 -3.067 -3.433 1.00 80.56 103 LEU A N 1
ATOM 798 C CA . LEU A 1 103 ? 1.004 -3.211 -2.375 1.00 80.56 103 LEU A CA 1
ATOM 799 C C . LEU A 1 103 ? 1.001 -1.915 -1.559 1.00 80.56 103 LEU A C 1
ATOM 801 O O . LEU A 1 103 ? 2.063 -1.476 -1.112 1.00 80.56 103 LEU A O 1
ATOM 805 N N . PHE A 1 104 ? -0.156 -1.281 -1.419 1.00 75.19 104 PHE A N 1
ATOM 806 C CA . PHE A 1 104 ? -0.314 -0.083 -0.600 1.00 75.19 104 PHE A CA 1
ATOM 807 C C . PHE A 1 104 ? -0.986 -0.451 0.721 1.00 75.19 104 PHE A C 1
ATOM 809 O O . PHE A 1 104 ? -1.953 -1.202 0.730 1.00 75.19 104 PHE A O 1
ATOM 816 N N . ASP A 1 105 ? -0.480 0.036 1.846 1.00 66.94 105 ASP A N 1
ATOM 817 C CA . ASP A 1 105 ? -1.136 -0.188 3.135 1.00 66.94 105 ASP A CA 1
ATOM 818 C C . ASP A 1 105 ? -2.104 0.973 3.386 1.00 66.94 105 ASP A C 1
ATOM 820 O O . ASP A 1 105 ? -1.700 2.039 3.843 1.00 66.94 105 ASP A O 1
ATOM 824 N N . ASP A 1 106 ? -3.362 0.806 2.974 1.00 66.19 106 ASP A N 1
ATOM 825 C CA . ASP A 1 106 ? -4.360 1.887 2.946 1.00 66.19 106 ASP A CA 1
ATOM 826 C C . ASP A 1 106 ? -5.099 2.056 4.287 1.00 66.19 106 ASP A C 1
ATOM 828 O O . ASP A 1 106 ? -6.235 2.514 4.353 1.00 66.19 106 ASP A O 1
ATOM 832 N N . TRP A 1 107 ? -4.465 1.660 5.394 1.00 67.00 107 TRP A N 1
ATOM 833 C CA . TRP A 1 107 ? -5.045 1.818 6.729 1.00 67.00 107 TRP A CA 1
ATOM 834 C C . TRP A 1 107 ? -4.828 3.224 7.328 1.00 67.00 107 TRP A C 1
ATOM 836 O O . TRP A 1 107 ? -5.155 3.494 8.484 1.00 67.00 107 TRP A O 1
ATOM 846 N N . SER A 1 108 ? -4.289 4.156 6.539 1.00 66.81 108 SER A N 1
ATOM 847 C CA . SER A 1 108 ? -4.138 5.556 6.930 1.00 66.81 108 SER A CA 1
ATOM 848 C C . SER A 1 108 ? -5.485 6.279 6.964 1.00 66.81 108 SER A C 1
ATOM 850 O O . SER A 1 108 ? -6.239 6.264 5.994 1.00 66.81 108 SER A O 1
ATOM 852 N N . ALA A 1 109 ? -5.766 6.975 8.064 1.00 68.12 109 ALA A N 1
ATOM 853 C CA . ALA A 1 109 ? -6.929 7.844 8.167 1.00 68.12 109 ALA A CA 1
ATOM 854 C C . ALA A 1 109 ? -6.876 8.979 7.128 1.00 68.12 109 ALA A C 1
ATOM 856 O O . ALA A 1 109 ? -5.921 9.752 7.090 1.00 68.12 109 ALA A O 1
ATOM 857 N N . SER A 1 110 ? -7.936 9.118 6.331 1.00 67.38 110 SER A N 1
ATOM 858 C CA . SER A 1 110 ? -8.102 10.211 5.360 1.00 67.38 110 SER A CA 1
ATOM 859 C C . SER A 1 110 ? -8.702 11.484 5.969 1.00 67.38 110 SER A C 1
ATOM 861 O O . SER A 1 110 ? -8.661 12.549 5.358 1.00 67.38 110 SER A O 1
ATOM 863 N N . VAL A 1 111 ? -9.258 11.383 7.180 1.00 71.56 111 VAL A N 1
ATOM 864 C CA . VAL A 1 111 ? -9.883 12.484 7.922 1.00 71.56 111 VAL A CA 1
ATOM 865 C C . VAL A 1 111 ? -9.377 12.516 9.366 1.00 71.56 111 VAL A C 1
ATOM 867 O O . VAL A 1 111 ? -9.071 11.455 9.917 1.00 71.56 111 VAL A O 1
ATOM 870 N N . PRO A 1 112 ? -9.342 13.690 10.026 1.00 71.50 112 PRO A N 1
ATOM 871 C CA . PRO A 1 112 ? -8.861 13.805 11.401 1.00 71.50 112 PRO A CA 1
ATOM 872 C C . PRO A 1 112 ? -9.553 12.873 12.393 1.00 71.50 112 PRO A C 1
ATOM 874 O O . PRO A 1 112 ? -8.887 12.237 13.205 1.00 71.50 112 PRO A O 1
ATOM 877 N N . GLN A 1 113 ? -10.876 12.706 12.287 1.00 73.00 113 GLN A N 1
ATOM 878 C CA . GLN A 1 113 ? -11.612 11.783 13.158 1.00 73.00 113 GLN A CA 1
ATOM 879 C C . GLN A 1 113 ? -11.181 10.315 12.966 1.00 73.00 113 GLN A C 1
ATOM 881 O O . GLN A 1 113 ? -11.323 9.495 13.876 1.00 73.00 113 GLN A O 1
ATOM 886 N N . GLY A 1 114 ? -10.631 9.975 11.798 1.00 72.38 114 GLY A N 1
ATOM 887 C CA . GLY A 1 114 ? -10.110 8.649 11.479 1.00 72.38 114 GLY A CA 1
ATOM 888 C C . GLY A 1 114 ? -8.861 8.276 12.283 1.00 72.38 114 GLY A C 1
ATOM 889 O O . GLY A 1 114 ? -8.634 7.093 12.514 1.00 72.38 114 GLY A O 1
ATOM 890 N N . LEU A 1 115 ? -8.086 9.254 12.774 1.00 73.38 115 LEU A N 1
ATOM 891 C CA . LEU A 1 115 ? -6.852 8.993 13.531 1.00 73.38 115 LEU A CA 1
ATOM 892 C C . LEU A 1 115 ? -7.092 8.288 14.860 1.00 73.38 115 LEU A C 1
ATOM 894 O O . LEU A 1 115 ? -6.269 7.488 15.289 1.00 73.38 115 LEU A O 1
ATOM 898 N N . VAL A 1 116 ? -8.214 8.587 15.512 1.00 75.88 116 VAL A N 1
ATOM 899 C CA . VAL A 1 116 ? -8.616 7.913 16.752 1.00 75.88 116 VAL A CA 1
ATOM 900 C C . VAL A 1 116 ? -9.397 6.652 16.421 1.00 75.88 116 VAL A C 1
ATOM 902 O O . VAL A 1 116 ? -9.175 5.593 17.005 1.00 75.88 116 VAL A O 1
ATOM 905 N N . THR A 1 117 ? -10.345 6.770 15.491 1.00 74.31 117 THR A N 1
ATOM 906 C CA . THR A 1 117 ? -11.368 5.744 15.290 1.00 74.31 117 THR A CA 1
ATOM 907 C C . THR A 1 117 ? -10.851 4.515 14.553 1.00 74.31 117 THR A C 1
ATOM 909 O O . THR A 1 117 ? -11.245 3.413 14.923 1.00 74.31 117 THR A O 1
ATOM 912 N N . GLU A 1 118 ? -9.957 4.651 13.568 1.00 75.88 118 GLU A N 1
ATOM 913 C CA . GLU A 1 118 ? -9.431 3.494 12.829 1.00 75.88 118 GLU A CA 1
ATOM 914 C C . GLU A 1 118 ? -8.512 2.605 13.685 1.00 75.88 118 GLU A C 1
ATOM 916 O O . GLU A 1 118 ? -8.762 1.397 13.747 1.00 75.88 118 GLU A O 1
ATOM 921 N N . PRO A 1 119 ? -7.527 3.138 14.439 1.00 75.94 119 PRO A N 1
ATOM 922 C CA . PRO A 1 119 ? -6.717 2.322 15.345 1.00 75.94 119 PRO A CA 1
ATOM 923 C C . PRO A 1 119 ? -7.533 1.722 16.492 1.00 75.94 119 PRO A C 1
ATOM 925 O O . PRO A 1 119 ? -7.298 0.578 16.881 1.00 75.94 119 PRO A O 1
ATOM 928 N N . ALA A 1 120 ? -8.531 2.450 17.008 1.00 75.12 120 ALA A N 1
ATOM 929 C CA . ALA A 1 120 ? -9.381 1.960 18.092 1.00 75.12 120 ALA A CA 1
ATOM 930 C C . ALA A 1 120 ? -10.167 0.693 17.707 1.00 75.12 120 ALA A C 1
ATOM 932 O O . ALA A 1 120 ? -10.422 -0.147 18.570 1.00 75.12 120 ALA A O 1
ATOM 933 N N . LYS A 1 121 ? -10.496 0.500 16.418 1.00 74.94 121 LYS A N 1
ATOM 934 C CA . LYS A 1 121 ? -11.148 -0.727 15.915 1.00 74.94 121 LYS A CA 1
ATOM 935 C C . LYS A 1 121 ? -10.260 -1.972 16.011 1.00 74.94 121 LYS A C 1
ATOM 937 O O . LYS A 1 121 ? -10.790 -3.081 16.060 1.00 74.94 121 LYS A O 1
ATOM 942 N N . LEU A 1 122 ? -8.932 -1.819 16.057 1.00 74.69 122 LEU A N 1
ATOM 943 C CA . LEU A 1 122 ? -8.012 -2.939 16.294 1.00 74.69 122 LEU A CA 1
ATOM 944 C C . LEU A 1 122 ? -7.843 -3.291 17.765 1.00 74.69 122 LEU A C 1
ATOM 946 O O . LEU A 1 122 ? -7.238 -4.318 18.072 1.00 74.69 122 LEU A O 1
ATOM 950 N N . ILE A 1 123 ? -8.364 -2.475 18.678 1.00 76.88 123 ILE A N 1
ATOM 951 C CA . ILE A 1 123 ? -8.267 -2.740 20.105 1.00 76.88 123 ILE A CA 1
ATOM 952 C C . ILE A 1 123 ? -9.547 -3.469 20.527 1.00 76.88 123 ILE A C 1
ATOM 954 O O . ILE A 1 123 ? -10.604 -2.840 20.605 1.00 76.88 123 ILE A O 1
ATOM 958 N N . PRO A 1 124 ? -9.497 -4.774 20.866 1.00 69.38 124 PRO A N 1
ATOM 959 C CA . PRO A 1 124 ? -10.699 -5.532 21.235 1.00 69.38 124 PRO A CA 1
ATOM 960 C C . PRO A 1 124 ? -11.447 -4.899 22.420 1.00 69.38 124 PRO A C 1
ATOM 962 O O . PRO A 1 124 ? -12.676 -4.909 22.487 1.00 69.38 124 PRO A O 1
ATOM 965 N N . LEU A 1 125 ? -10.687 -4.279 23.330 1.00 70.81 125 LEU A N 1
ATOM 966 C CA . LEU A 1 125 ? -11.180 -3.536 24.492 1.00 70.81 125 LEU A CA 1
ATOM 967 C C . LEU A 1 125 ? -11.945 -2.252 24.123 1.00 70.81 125 LEU A C 1
ATOM 969 O O . LEU A 1 125 ? -12.807 -1.827 24.888 1.00 70.81 125 LEU A O 1
ATOM 973 N N . GLY A 1 126 ? -11.691 -1.666 22.950 1.00 66.06 126 GLY A N 1
ATOM 974 C CA . GLY A 1 126 ? -12.433 -0.508 22.449 1.00 66.06 126 GLY A CA 1
ATOM 975 C C . GLY A 1 126 ? -13.883 -0.850 22.092 1.00 66.06 126 GLY A C 1
ATOM 976 O O . GLY A 1 126 ? -14.788 -0.069 22.377 1.00 66.06 126 GLY A O 1
ATOM 977 N N . TYR A 1 127 ? -14.139 -2.049 21.557 1.00 67.56 127 TYR A N 1
ATOM 978 C CA . TYR A 1 127 ? -15.504 -2.514 21.270 1.00 67.56 127 TYR A CA 1
ATOM 979 C C . TYR A 1 127 ? -16.281 -2.859 22.545 1.00 67.56 127 TYR A C 1
ATOM 981 O O . TYR A 1 127 ? -17.475 -2.583 22.664 1.00 67.56 127 TYR A O 1
ATOM 989 N N . LEU A 1 128 ? -15.582 -3.418 23.532 1.00 68.56 128 LEU A N 1
ATOM 990 C CA . LEU A 1 128 ? -16.138 -3.785 24.831 1.00 68.56 128 LEU A CA 1
ATOM 991 C C . LEU A 1 128 ? -16.776 -2.584 25.553 1.00 68.56 128 LEU A C 1
ATOM 993 O O . LEU A 1 128 ? -17.831 -2.739 26.170 1.00 68.56 128 LEU A O 1
ATOM 997 N N . ASN A 1 129 ? -16.238 -1.372 25.374 1.00 65.00 129 ASN A N 1
ATOM 998 C CA . ASN A 1 129 ? -16.849 -0.138 25.880 1.00 65.00 129 ASN A CA 1
ATOM 999 C C . ASN A 1 129 ? -18.280 0.103 25.370 1.00 65.00 129 ASN A C 1
ATOM 1001 O O . ASN A 1 129 ? -19.110 0.617 26.122 1.00 65.00 129 ASN A O 1
ATOM 1005 N N . ASN A 1 130 ? -18.583 -0.290 24.130 1.00 64.50 130 ASN A N 1
ATOM 1006 C CA . ASN A 1 130 ? -19.914 -0.148 23.534 1.00 64.50 130 ASN A CA 1
ATOM 1007 C C . ASN A 1 130 ? -20.855 -1.307 23.905 1.00 64.50 130 ASN A C 1
ATOM 1009 O O . ASN A 1 130 ? -22.069 -1.169 23.794 1.00 64.50 130 ASN A O 1
ATOM 1013 N N . ALA A 1 131 ? -20.316 -2.428 24.396 1.00 70.38 131 ALA A N 1
ATOM 1014 C CA . ALA A 1 131 ? -21.065 -3.624 24.787 1.00 70.38 131 ALA A CA 1
ATOM 1015 C C . ALA A 1 131 ? -21.545 -3.607 26.258 1.00 70.38 131 ALA A C 1
ATOM 1017 O O . ALA A 1 131 ? -21.834 -4.654 26.832 1.00 70.38 131 ALA A O 1
ATOM 1018 N N . GLY A 1 132 ? -21.620 -2.428 26.889 1.00 71.31 132 GLY A N 1
ATOM 1019 C CA . GLY A 1 132 ? -22.152 -2.261 28.250 1.00 71.31 132 GLY A CA 1
ATOM 1020 C C . GLY A 1 132 ? -21.121 -2.331 29.383 1.00 71.31 132 GLY A C 1
ATOM 1021 O O . GLY A 1 132 ? -21.482 -2.137 30.543 1.00 71.31 132 GLY A O 1
ATOM 1022 N N . ILE A 1 133 ? -19.829 -2.517 29.087 1.00 82.00 133 ILE A N 1
ATOM 1023 C CA . ILE A 1 133 ? -18.775 -2.501 30.119 1.00 82.00 133 ILE A CA 1
ATOM 1024 C C . ILE A 1 133 ? -18.666 -1.155 30.824 1.00 82.00 133 ILE A C 1
ATOM 1026 O O . ILE A 1 133 ? -18.409 -1.138 32.022 1.00 82.00 133 ILE A O 1
ATOM 1030 N N . ARG A 1 134 ? -18.958 -0.039 30.146 1.00 82.00 134 ARG A N 1
ATOM 1031 C CA . ARG A 1 134 ? -19.011 1.277 30.801 1.00 82.00 134 ARG A CA 1
ATOM 1032 C C . ARG A 1 134 ? -20.020 1.319 31.948 1.00 82.00 134 ARG A C 1
ATOM 1034 O O . ARG A 1 134 ? -19.749 1.916 32.984 1.00 82.00 134 ARG A O 1
ATOM 1041 N N . SER A 1 135 ? -21.160 0.644 31.806 1.00 83.94 135 SER A N 1
ATOM 1042 C CA . SER A 1 135 ? -22.151 0.543 32.8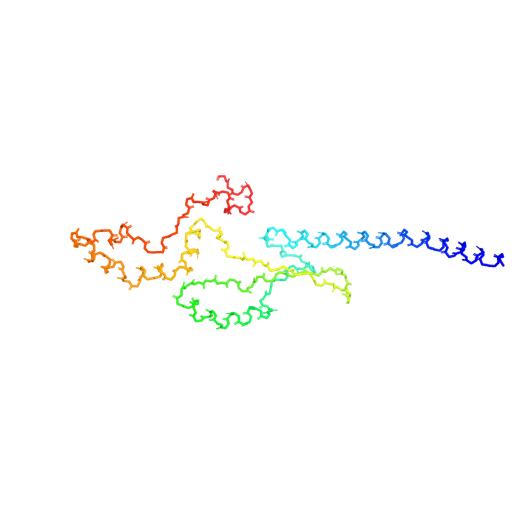81 1.00 83.94 135 SER A CA 1
ATOM 1043 C C . SER A 1 135 ? -21.608 -0.258 34.065 1.00 83.94 135 SER A C 1
ATOM 1045 O O . SER A 1 135 ? -21.778 0.156 35.208 1.00 83.94 135 SER A O 1
ATOM 1047 N N . VAL A 1 136 ? -20.894 -1.357 33.804 1.00 85.06 136 VAL A N 1
ATOM 1048 C CA . VAL A 1 136 ? -20.241 -2.165 34.848 1.00 85.06 136 VAL A CA 1
ATOM 1049 C C . VAL A 1 136 ? -19.125 -1.378 35.541 1.00 85.06 136 VAL A C 1
ATOM 1051 O O . VAL A 1 136 ? -19.062 -1.367 36.767 1.00 85.06 136 VAL A O 1
ATOM 1054 N N . GLN A 1 137 ? -18.291 -0.670 34.775 1.00 87.75 137 GLN A N 1
ATOM 1055 C CA . GLN A 1 137 ? -17.242 0.219 35.279 1.00 87.75 137 GLN A CA 1
ATOM 1056 C C . GLN A 1 137 ? -17.807 1.315 36.177 1.00 87.75 137 GLN A C 1
ATOM 1058 O O . GLN A 1 137 ? -17.253 1.581 37.233 1.00 87.75 137 GLN A O 1
ATOM 1063 N N . ASN A 1 138 ? -18.940 1.914 35.812 1.00 84.75 138 ASN A N 1
ATOM 1064 C CA . ASN A 1 138 ? -19.569 2.953 36.627 1.00 84.75 138 ASN A CA 1
ATOM 1065 C C . ASN A 1 138 ? -20.151 2.404 37.936 1.00 84.75 138 ASN A C 1
ATOM 1067 O O . ASN A 1 138 ? -20.046 3.059 38.970 1.00 84.75 138 ASN A O 1
ATOM 1071 N N . ILE A 1 139 ? -20.716 1.191 37.921 1.00 86.44 139 ILE A N 1
ATOM 1072 C CA . ILE A 1 139 ? -21.190 0.520 39.142 1.00 86.44 139 ILE A CA 1
ATOM 1073 C C . ILE A 1 139 ? -20.004 0.162 40.046 1.00 86.44 139 ILE A C 1
ATOM 1075 O O . ILE A 1 139 ? -20.036 0.431 41.245 1.00 86.44 139 ILE A O 1
ATOM 1079 N N . ALA A 1 140 ? -18.937 -0.400 39.474 1.00 85.62 140 ALA A N 1
ATOM 1080 C CA . ALA A 1 140 ? -17.713 -0.706 40.206 1.00 85.62 140 ALA A CA 1
ATOM 1081 C C . ALA A 1 140 ? -17.034 0.569 40.734 1.00 85.62 140 ALA A C 1
ATOM 1083 O O . ALA A 1 140 ? -16.550 0.585 41.859 1.00 85.62 140 ALA A O 1
ATOM 1084 N N . GLY A 1 141 ? -17.054 1.655 39.965 1.00 85.44 141 GLY A N 1
ATOM 1085 C CA . GLY A 1 141 ? -16.486 2.954 40.319 1.00 85.44 141 GLY A CA 1
ATOM 1086 C C . GLY A 1 141 ? -17.209 3.678 41.456 1.00 85.44 141 GLY A C 1
ATOM 1087 O O . GLY A 1 141 ? -16.631 4.563 42.083 1.00 85.44 141 GLY A O 1
ATOM 1088 N N . TRP A 1 142 ? -18.452 3.291 41.766 1.00 86.81 142 TRP A N 1
ATOM 1089 C CA . TRP A 1 142 ? -19.207 3.860 42.885 1.00 86.81 142 TRP A CA 1
ATOM 1090 C C . TRP A 1 142 ? -18.666 3.420 44.255 1.00 86.81 142 TRP A C 1
ATOM 1092 O O . TRP A 1 142 ? -18.831 4.120 45.256 1.00 86.81 142 TRP A O 1
ATOM 1102 N N . LEU A 1 143 ? -17.987 2.272 44.308 1.00 87.50 143 LEU A N 1
ATOM 1103 C CA . LEU A 1 143 ? -17.385 1.747 45.529 1.00 87.50 143 LEU A CA 1
ATOM 1104 C C . LEU A 1 143 ? -16.121 2.558 45.914 1.00 87.50 143 LEU A C 1
ATOM 1106 O O . LEU A 1 143 ? -15.310 2.897 45.049 1.00 87.50 143 LEU A O 1
ATOM 1110 N N . PRO A 1 144 ? -15.892 2.843 47.214 1.00 82.19 144 PRO A N 1
ATOM 1111 C CA . PRO A 1 144 ? -14.821 3.745 47.660 1.00 82.19 144 PRO A CA 1
ATOM 1112 C C . PRO A 1 144 ? -13.402 3.324 47.251 1.00 82.19 144 PRO A C 1
ATOM 1114 O O . PRO A 1 144 ? -12.565 4.184 46.999 1.00 82.19 144 PRO A O 1
ATOM 1117 N N . ASN A 1 145 ? -13.141 2.016 47.165 1.00 86.56 145 ASN A N 1
ATOM 1118 C CA . ASN A 1 145 ? -11.810 1.457 46.896 1.00 86.56 145 ASN A CA 1
ATOM 1119 C C . ASN A 1 145 ? -11.542 1.195 45.405 1.00 86.56 145 ASN A C 1
ATOM 1121 O O . ASN A 1 145 ? -10.482 0.687 45.053 1.00 86.56 145 ASN A O 1
ATOM 1125 N N . THR A 1 146 ? -12.498 1.500 44.529 1.00 88.94 146 THR A N 1
ATOM 1126 C CA . THR A 1 146 ? -12.451 1.147 43.101 1.00 88.94 146 THR A CA 1
ATOM 1127 C C . THR A 1 146 ? -12.819 2.326 42.206 1.00 88.94 146 THR A C 1
ATOM 1129 O O . THR A 1 146 ? -13.163 2.128 41.047 1.00 88.94 146 THR A O 1
ATOM 1132 N N . ARG A 1 147 ? -12.700 3.562 42.706 1.00 84.19 147 ARG A N 1
ATOM 1133 C CA . ARG A 1 147 ? -12.939 4.787 41.921 1.00 84.19 147 ARG A CA 1
ATOM 1134 C C . ARG A 1 147 ? -12.103 4.856 40.641 1.00 84.19 147 ARG A C 1
ATOM 1136 O O . ARG A 1 147 ? -12.596 5.325 39.627 1.00 84.19 147 ARG A O 1
ATOM 1143 N N . GLU A 1 148 ? -10.899 4.290 40.660 1.00 85.62 148 GLU A N 1
ATOM 1144 C CA . GLU A 1 148 ? -10.015 4.179 39.489 1.00 85.62 148 GLU A CA 1
ATOM 1145 C C . GLU A 1 148 ? -10.581 3.292 38.362 1.00 85.62 148 GLU A C 1
ATOM 1147 O O . GLU A 1 148 ? -10.130 3.369 37.227 1.00 85.62 148 GLU A O 1
ATOM 1152 N N . LEU A 1 149 ? -11.566 2.431 38.652 1.00 85.75 149 LEU A N 1
ATOM 1153 C CA . LEU A 1 149 ? -12.234 1.576 37.659 1.00 85.75 149 LEU A CA 1
ATOM 1154 C C . LEU A 1 149 ? -13.437 2.261 36.998 1.00 85.75 149 LEU A C 1
ATOM 1156 O O . LEU A 1 149 ? -14.043 1.670 36.101 1.00 85.75 149 LEU A O 1
ATOM 1160 N N . ALA A 1 150 ? -13.798 3.468 37.440 1.00 86.50 150 ALA A N 1
ATOM 1161 C CA . ALA A 1 150 ? -14.861 4.249 36.830 1.00 86.50 150 ALA A CA 1
ATOM 1162 C C . ALA A 1 150 ? -14.527 4.576 35.365 1.00 86.50 150 ALA A C 1
ATOM 1164 O O . ALA A 1 150 ? -13.361 4.715 34.991 1.00 86.50 150 ALA A O 1
ATOM 1165 N N . SER A 1 151 ? -15.551 4.673 34.512 1.00 83.94 151 SER A N 1
ATOM 1166 C CA . SER A 1 151 ? -15.337 4.805 33.061 1.00 83.94 151 SER A CA 1
ATOM 1167 C C . SER A 1 151 ? -14.708 6.140 32.633 1.00 83.94 151 SER A C 1
ATOM 1169 O O . SER A 1 151 ? -14.200 6.240 31.517 1.00 83.94 151 SER A O 1
ATOM 1171 N N . ASP A 1 152 ? -14.720 7.153 33.502 1.00 84.25 152 ASP A N 1
ATOM 1172 C CA . ASP A 1 152 ? -14.036 8.435 33.318 1.00 84.25 152 ASP A CA 1
ATOM 1173 C C . ASP A 1 152 ? -12.527 8.342 33.604 1.00 84.25 152 ASP A C 1
ATOM 1175 O O . ASP A 1 152 ? -11.748 9.004 32.918 1.00 84.25 152 ASP A O 1
ATOM 1179 N N . GLN A 1 153 ? -12.122 7.493 34.556 1.00 85.94 153 GLN A N 1
ATOM 1180 C CA . GLN A 1 153 ? -10.722 7.272 34.943 1.00 85.94 153 GLN A CA 1
ATOM 1181 C C . GLN A 1 153 ? -10.045 6.182 34.095 1.00 85.94 153 GLN A C 1
ATOM 1183 O O . GLN A 1 153 ? -8.925 6.365 33.618 1.00 85.94 153 GLN A O 1
ATOM 1188 N N . LEU A 1 154 ? -10.731 5.059 33.847 1.00 83.50 154 LEU A N 1
ATOM 1189 C CA . LEU A 1 154 ? -10.214 3.926 33.076 1.00 83.50 154 LEU A CA 1
ATOM 1190 C C . LEU A 1 154 ? -10.946 3.777 31.740 1.00 83.50 154 LEU A C 1
ATOM 1192 O O . LEU A 1 154 ? -11.922 3.033 31.592 1.00 83.50 154 LEU A O 1
ATOM 1196 N N . GLN A 1 155 ? -10.405 4.443 30.726 1.00 79.94 155 GLN A N 1
ATOM 1197 C CA . GLN A 1 155 ? -10.922 4.377 29.364 1.00 79.94 155 GLN A CA 1
ATOM 1198 C C . GLN A 1 155 ? -10.311 3.191 28.609 1.00 79.94 155 GLN A C 1
ATOM 1200 O O . GLN A 1 155 ? -9.203 3.252 28.076 1.00 79.94 155 GLN A O 1
ATOM 1205 N N . LEU A 1 156 ? -11.051 2.084 28.546 1.00 77.50 156 LEU A N 1
ATOM 1206 C CA . LEU A 1 156 ? -10.624 0.898 27.803 1.00 77.50 156 LEU A CA 1
ATOM 1207 C C . LEU A 1 156 ? -10.571 1.178 26.295 1.00 77.50 156 LEU A C 1
ATOM 1209 O O . LEU A 1 156 ? -11.524 1.690 25.714 1.00 77.50 156 LEU A O 1
ATOM 1213 N N . GLY A 1 157 ? -9.451 0.835 25.656 1.00 72.06 157 GLY A N 1
ATOM 1214 C CA . GLY A 1 157 ? -9.261 1.052 24.219 1.00 72.06 157 GLY A CA 1
ATOM 1215 C C . GLY A 1 157 ? -9.149 2.518 23.795 1.00 72.06 157 GLY A C 1
ATOM 1216 O O . GLY A 1 157 ? -9.419 2.829 22.638 1.00 72.06 157 GLY A O 1
ATOM 1217 N N . TYR A 1 158 ? -8.765 3.410 24.712 1.00 79.06 158 TYR A N 1
ATOM 1218 C CA . TYR A 1 158 ? -8.428 4.792 24.386 1.00 79.06 158 TYR A CA 1
ATOM 1219 C C . TYR A 1 158 ? -7.220 4.862 23.441 1.00 79.06 158 TYR A C 1
ATOM 1221 O O . TYR A 1 158 ? -6.195 4.220 23.675 1.00 79.06 158 TYR A O 1
ATOM 1229 N N . VAL A 1 159 ? -7.344 5.670 22.389 1.00 74.19 159 VAL A N 1
ATOM 1230 C CA . VAL A 1 159 ? -6.272 5.990 21.441 1.00 74.19 159 VAL A CA 1
ATOM 1231 C C . VAL A 1 159 ? -6.047 7.493 21.501 1.00 74.19 159 VAL A C 1
ATOM 1233 O O . VAL A 1 159 ? -6.986 8.264 21.326 1.00 74.19 159 VAL A O 1
ATOM 1236 N N . ASN A 1 160 ? -4.807 7.901 21.761 1.00 72.06 160 ASN A N 1
ATOM 1237 C CA . ASN A 1 160 ? -4.433 9.308 21.827 1.00 72.06 160 ASN A CA 1
ATOM 1238 C C . ASN A 1 160 ? -4.116 9.843 20.419 1.00 72.06 160 ASN A C 1
ATOM 1240 O O . ASN A 1 160 ? -3.175 9.367 19.785 1.00 72.06 160 ASN A O 1
ATOM 1244 N N . ASP A 1 161 ? -4.865 10.839 19.946 1.00 71.00 161 ASP A N 1
ATOM 1245 C CA . ASP A 1 161 ? -4.632 11.530 18.669 1.00 71.00 161 ASP A CA 1
ATOM 1246 C C . ASP A 1 161 ? -3.615 12.667 18.744 1.00 71.00 161 ASP A C 1
ATOM 1248 O O . ASP A 1 161 ? -3.075 13.067 17.715 1.00 71.00 161 ASP A O 1
ATOM 1252 N N . GLN A 1 162 ? -3.288 13.160 19.939 1.00 67.56 162 GLN A N 1
ATOM 1253 C CA . GLN A 1 162 ? -2.368 14.288 20.121 1.00 67.56 162 GLN A CA 1
ATOM 1254 C C . GLN A 1 162 ? -0.925 13.971 19.704 1.00 67.56 162 GLN A C 1
ATOM 1256 O O . GLN A 1 162 ? -0.090 14.868 19.614 1.00 67.56 162 GLN A O 1
ATOM 1261 N N . VAL A 1 163 ? -0.619 12.695 19.454 1.00 66.62 163 VAL A N 1
ATOM 1262 C CA . VAL A 1 163 ? 0.697 12.222 19.003 1.00 66.62 163 VAL A CA 1
ATOM 1263 C C . VAL A 1 163 ? 0.843 12.307 17.479 1.00 66.62 163 V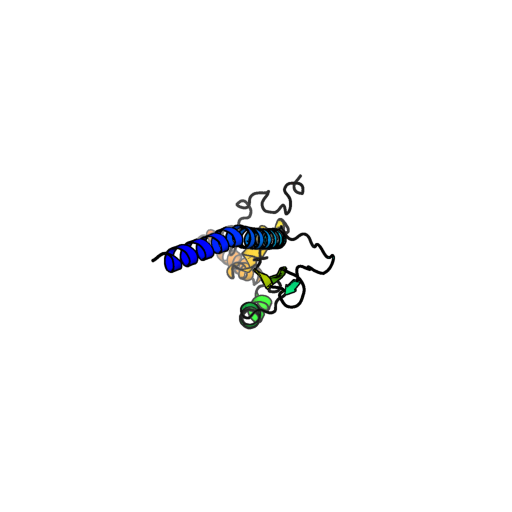AL A C 1
ATOM 1265 O O . VAL A 1 163 ? 1.949 12.176 16.957 1.00 66.62 163 VAL A O 1
ATOM 1268 N N . VAL A 1 164 ? -0.253 12.533 16.746 1.00 66.38 164 VAL A N 1
ATOM 1269 C CA . VAL A 1 164 ? -0.227 12.617 15.286 1.00 66.38 164 VAL A CA 1
ATOM 1270 C C . VAL A 1 164 ? 0.074 14.060 14.863 1.00 66.38 164 VAL A C 1
ATOM 1272 O O . VAL A 1 164 ? -0.689 14.968 15.199 1.00 66.38 164 VAL A O 1
ATOM 1275 N N . PRO A 1 165 ? 1.162 14.313 14.108 1.00 63.25 165 PRO A N 1
ATOM 1276 C CA . PRO A 1 165 ? 1.457 15.647 13.600 1.00 63.25 165 PRO A CA 1
ATOM 1277 C C . PRO A 1 165 ? 0.294 16.160 12.747 1.00 63.25 165 PRO A C 1
ATOM 1279 O O . PRO A 1 165 ? -0.204 15.431 11.891 1.00 63.25 165 PRO A O 1
ATOM 1282 N N . GLN A 1 166 ? -0.106 17.425 12.915 1.00 63.88 166 GLN A N 1
ATOM 1283 C CA . GLN A 1 166 ? -1.241 18.018 12.180 1.00 63.88 166 GLN A CA 1
ATOM 1284 C C . GLN A 1 166 ? -1.113 17.878 10.651 1.00 63.88 166 GLN A C 1
ATOM 1286 O O . GLN A 1 166 ? -2.107 17.805 9.938 1.00 63.88 166 GLN A O 1
ATOM 1291 N N . HIS A 1 167 ? 0.120 17.801 10.152 1.00 61.19 167 HIS A N 1
ATOM 1292 C CA . HIS A 1 167 ? 0.464 17.666 8.737 1.00 61.19 167 HIS A CA 1
ATOM 1293 C C . HIS A 1 167 ? 0.367 16.224 8.206 1.00 61.19 167 HIS A C 1
ATOM 1295 O O . HIS A 1 167 ? 0.416 16.026 6.996 1.00 61.19 167 HIS A O 1
ATOM 1301 N N . ALA A 1 168 ? 0.226 15.216 9.074 1.00 61.16 168 ALA A N 1
ATOM 1302 C CA . ALA A 1 168 ? 0.188 13.805 8.678 1.00 61.16 168 ALA A CA 1
ATOM 1303 C C . ALA A 1 168 ? -1.102 13.414 7.932 1.00 61.16 168 ALA A C 1
ATOM 1305 O O . ALA A 1 168 ? -1.121 12.415 7.222 1.00 61.16 168 ALA A O 1
ATOM 1306 N N . LEU A 1 169 ? -2.163 14.212 8.068 1.00 58.50 169 LEU A N 1
ATOM 1307 C CA . LEU A 1 169 ? -3.458 14.016 7.405 1.00 58.50 169 LEU A CA 1
ATOM 1308 C C . LEU A 1 169 ? -3.568 14.707 6.045 1.00 58.50 169 LEU A C 1
ATOM 1310 O O . LEU A 1 169 ? -4.553 14.550 5.326 1.00 58.50 169 LEU A O 1
ATOM 1314 N N . CYS A 1 170 ? -2.583 15.529 5.706 1.00 61.44 170 CYS A N 1
ATOM 1315 C CA . CYS A 1 170 ? -2.631 16.389 4.543 1.00 61.44 170 CYS A CA 1
ATOM 1316 C C . CYS A 1 170 ? -2.078 15.616 3.349 1.00 61.44 170 CYS A C 1
ATOM 1318 O O . CYS A 1 170 ? -0.865 15.509 3.183 1.00 61.44 170 CYS A O 1
ATOM 1320 N N . GLY A 1 171 ? -2.963 15.095 2.493 1.00 53.66 171 GLY A N 1
ATOM 1321 C CA . GLY A 1 171 ? -2.569 14.421 1.247 1.00 53.66 171 GLY A CA 1
ATOM 1322 C C . GLY A 1 171 ? -1.718 15.298 0.312 1.00 53.66 171 GLY A C 1
ATOM 1323 O O . GLY A 1 171 ? -1.004 14.779 -0.543 1.00 53.66 171 GLY A O 1
ATOM 1324 N N . ALA A 1 172 ? -1.738 16.623 0.506 1.00 48.38 172 ALA A N 1
ATOM 1325 C CA . ALA A 1 172 ? -0.794 17.566 -0.076 1.00 48.38 172 ALA A CA 1
ATOM 1326 C C . ALA A 1 172 ? -0.397 18.639 0.959 1.00 48.38 172 ALA A C 1
ATOM 1328 O O . ALA A 1 172 ? -1.252 19.100 1.717 1.00 48.38 172 ALA A O 1
ATOM 1329 N N . PRO A 1 173 ? 0.851 19.145 0.952 1.00 46.12 173 PRO A N 1
ATOM 1330 C CA . PRO A 1 173 ? 1.292 20.203 1.872 1.00 46.12 173 PRO A CA 1
ATOM 1331 C C . PRO A 1 173 ? 0.499 21.517 1.735 1.00 46.12 173 PRO A C 1
ATOM 1333 O O . PRO A 1 173 ? 0.610 22.392 2.585 1.00 46.12 173 PRO A O 1
ATOM 1336 N N . GLN A 1 174 ? -0.304 21.668 0.676 1.00 51.97 174 GLN A N 1
ATOM 1337 C CA . GLN A 1 174 ? -1.127 22.852 0.416 1.00 51.97 174 GLN A CA 1
ATOM 1338 C C . GLN A 1 174 ? -2.583 22.721 0.895 1.00 51.97 174 GLN A C 1
ATOM 1340 O O . GLN A 1 174 ? -3.279 23.731 0.946 1.00 51.97 174 GLN A O 1
ATOM 1345 N N . SER A 1 175 ? -3.056 21.513 1.238 1.00 53.06 175 SER A N 1
ATOM 1346 C CA . SER A 1 175 ? -4.456 21.278 1.637 1.00 53.06 175 SER A CA 1
ATOM 1347 C C . SER A 1 175 ? -4.725 21.529 3.122 1.00 53.06 175 SER A C 1
ATOM 1349 O O . SER A 1 175 ? -5.862 21.408 3.564 1.00 53.06 175 SER A O 1
ATOM 1351 N N . CYS A 1 176 ? -3.688 21.870 3.885 1.00 53.47 176 CYS A N 1
ATOM 1352 C CA . CYS A 1 176 ? -3.776 22.211 5.297 1.00 53.47 176 CYS A CA 1
ATOM 1353 C C . CYS A 1 176 ? -3.366 23.666 5.474 1.00 53.47 176 CYS A C 1
ATOM 1355 O O . CYS A 1 176 ? -2.211 23.983 5.758 1.00 53.47 176 CYS A O 1
ATOM 1357 N N . ARG A 1 177 ? -4.328 24.543 5.203 1.00 46.56 177 ARG A N 1
ATOM 1358 C CA . ARG A 1 177 ? -4.309 25.944 5.608 1.00 46.56 177 ARG A CA 1
ATOM 1359 C C . ARG A 1 177 ? -5.360 26.156 6.676 1.00 46.56 177 ARG A C 1
ATOM 1361 O O . ARG A 1 177 ? -6.464 25.599 6.499 1.00 46.56 177 ARG A O 1
#

Secondary structure (DSSP, 8-state):
-HHHHHHHHHHHHHHHHHHHHHHHHHHHHHHHHHHHHHHHHS-------SSS--EEE--SHHHHHHHHHHHHHHHHH--------EEEEEESSGGGPEEEEEE----S-SSTTHHHHHHHTT-HHHHHGGGTHHHHHHHHHTSTT-GGGSTTT--TT---STTS-GGGG-SSTTS--

Radius of gyration: 28.85 Å; chains: 1; bounding box: 73×42×85 Å

Organism: NCBI:txid1323738

Sequence (177 aa):
MVEMLILTSTLLTVFIASVPFLSHALTINQLNMDSARARLWQPVLLSSDSDNELRVTSNYQLSTTVGQVLRPLTRLTSLQLPFENLYSTKIGSGDNAKLLVRLFDDWSASVPQGLVTEPAKLIPLGYLNNAGIRSVQNIAGWLPNTRELASDQLQLGYVNDQVVPQHALCGAPQSCR